Protein AF-A0A8S1XGD9-F1 (afdb_monomer)

Sequence (112 aa):
MYNIFSIHLFLTKLINGLIELISYRVISGIRWINANVSQRYDTTSHKQWMFKFCLPLILLISILIPCYFFFGLYSNKNSLERRRVRLNWGYLYNEYKVQVYFWELIKIIQKE

Structure (mmCIF, N/CA/C/O backbone):
data_AF-A0A8S1XGD9-F1
#
_entry.id   AF-A0A8S1XGD9-F1
#
loop_
_atom_site.group_PDB
_atom_site.id
_atom_site.type_symbol
_atom_site.label_atom_id
_atom_site.label_alt_id
_atom_site.label_comp_id
_atom_site.label_asym_id
_atom_site.label_entity_id
_atom_site.label_seq_id
_atom_site.pdbx_PDB_ins_code
_atom_site.Cartn_x
_atom_site.Cartn_y
_atom_site.Cartn_z
_atom_site.occupancy
_atom_site.B_iso_or_equiv
_atom_site.auth_seq_id
_atom_site.auth_comp_id
_atom_site.auth_asym_id
_atom_site.auth_atom_id
_atom_site.pdbx_PDB_model_num
ATOM 1 N N . MET A 1 1 ? -10.383 16.442 16.383 1.00 49.53 1 MET A N 1
ATOM 2 C CA . MET A 1 1 ? -10.933 15.975 15.088 1.00 49.53 1 MET A CA 1
ATOM 3 C C . MET A 1 1 ? -9.868 15.907 13.988 1.00 49.53 1 MET A C 1
ATOM 5 O O . MET A 1 1 ? -9.919 14.975 13.204 1.00 49.53 1 MET A O 1
ATOM 9 N N . TYR A 1 2 ? -8.857 16.788 13.989 1.00 50.66 2 TYR A N 1
ATOM 10 C CA . TYR A 1 2 ? -7.758 16.805 13.003 1.00 50.66 2 TYR A CA 1
ATOM 11 C C . TYR A 1 2 ? -6.869 15.544 12.935 1.00 50.66 2 TYR A C 1
ATOM 13 O O . TYR A 1 2 ? -6.258 15.295 11.906 1.00 50.66 2 TYR A O 1
ATOM 21 N N . ASN A 1 3 ? -6.802 14.724 13.991 1.00 66.06 3 ASN A N 1
ATOM 22 C CA . ASN A 1 3 ? -5.851 13.605 14.049 1.00 66.06 3 ASN A CA 1
ATOM 23 C C . ASN A 1 3 ? -6.284 12.391 13.193 1.00 66.06 3 ASN A C 1
ATOM 25 O O . ASN A 1 3 ? -5.503 11.875 12.405 1.00 66.06 3 ASN A O 1
ATOM 29 N N . ILE A 1 4 ? -7.559 11.985 13.265 1.00 71.00 4 ILE A N 1
ATOM 30 C CA . ILE A 1 4 ? -8.077 10.800 12.547 1.00 71.00 4 ILE A CA 1
ATOM 31 C C . ILE A 1 4 ? -8.100 11.015 11.028 1.00 71.00 4 ILE A C 1
ATOM 33 O O . ILE A 1 4 ? -7.715 10.127 10.273 1.00 71.00 4 ILE A O 1
ATOM 37 N N . PHE A 1 5 ? -8.516 12.201 10.579 1.00 73.94 5 PHE A N 1
ATOM 38 C CA . PHE A 1 5 ? -8.564 12.524 9.153 1.00 73.94 5 PHE A CA 1
ATOM 39 C C . PHE A 1 5 ? -7.162 12.543 8.527 1.00 73.94 5 PHE A C 1
ATOM 41 O O . PHE A 1 5 ? -6.947 11.942 7.478 1.00 73.94 5 PHE A O 1
ATOM 48 N N . SER A 1 6 ? -6.182 13.146 9.209 1.00 77.06 6 SER A N 1
ATOM 49 C CA . SER A 1 6 ? -4.785 13.148 8.760 1.00 77.06 6 SER A CA 1
ATOM 50 C C . SER A 1 6 ? -4.184 11.742 8.701 1.00 77.06 6 SER A C 1
ATOM 52 O O . SER A 1 6 ? -3.492 11.421 7.737 1.00 77.06 6 SER A O 1
ATOM 54 N N . ILE A 1 7 ? -4.489 10.881 9.680 1.00 81.38 7 ILE A N 1
ATOM 55 C CA . ILE A 1 7 ? -4.059 9.472 9.678 1.00 81.38 7 ILE A CA 1
ATOM 56 C C . ILE A 1 7 ? -4.659 8.723 8.482 1.00 81.38 7 ILE A C 1
ATOM 58 O O . ILE A 1 7 ? -3.946 8.001 7.790 1.00 81.38 7 ILE A O 1
ATOM 62 N N . HIS A 1 8 ? -5.946 8.924 8.193 1.00 81.44 8 HIS A N 1
ATOM 63 C CA . HIS A 1 8 ? -6.603 8.299 7.045 1.00 81.44 8 HIS A CA 1
ATOM 64 C C . HIS A 1 8 ? -6.001 8.755 5.704 1.00 81.44 8 HIS A C 1
ATOM 66 O O . HIS A 1 8 ? -5.725 7.926 4.832 1.00 81.44 8 HIS A O 1
ATOM 72 N N . LEU A 1 9 ? -5.737 10.058 5.549 1.00 86.94 9 LEU A N 1
ATOM 73 C CA . LEU A 1 9 ? -5.067 10.596 4.361 1.00 86.94 9 LEU A CA 1
ATOM 74 C C . LEU A 1 9 ? -3.663 10.013 4.188 1.00 86.94 9 LEU A C 1
ATOM 76 O O . LEU A 1 9 ? -3.278 9.656 3.075 1.00 86.94 9 LEU A O 1
ATOM 80 N N . PHE A 1 10 ? -2.905 9.902 5.279 1.00 89.12 10 PHE A N 1
ATOM 81 C CA . PHE A 1 10 ? -1.584 9.287 5.258 1.00 89.12 10 PHE A CA 1
ATOM 82 C C . PHE A 1 10 ? -1.653 7.820 4.817 1.00 89.12 10 PHE A C 1
ATOM 84 O O . PHE A 1 10 ? -0.924 7.422 3.911 1.00 89.12 10 PHE A O 1
ATOM 91 N N . LEU A 1 11 ? -2.573 7.040 5.393 1.00 87.56 11 LEU A N 1
ATOM 92 C CA . LEU A 1 11 ? -2.750 5.628 5.053 1.00 87.56 11 LEU A CA 1
ATOM 93 C C . LEU A 1 11 ? -3.118 5.446 3.572 1.00 87.56 11 LEU A C 1
ATOM 95 O O . LEU A 1 11 ? -2.550 4.596 2.894 1.00 87.56 11 LEU A O 1
ATOM 99 N N . THR A 1 12 ? -4.006 6.295 3.049 1.00 89.31 12 THR A N 1
ATOM 100 C CA . THR A 1 12 ? -4.421 6.266 1.637 1.00 89.31 12 THR A CA 1
ATOM 101 C C . THR A 1 12 ? -3.250 6.571 0.700 1.00 89.31 12 THR A C 1
ATOM 103 O O . THR A 1 12 ? -3.058 5.881 -0.298 1.00 89.31 12 THR A O 1
ATOM 106 N N . LYS A 1 13 ? -2.412 7.562 1.039 1.00 93.00 13 LYS A N 1
ATOM 107 C CA . LYS A 1 13 ? -1.195 7.871 0.270 1.00 93.00 13 LYS A CA 1
ATOM 108 C C . LYS A 1 13 ? -0.198 6.715 0.283 1.00 93.00 13 LYS A C 1
ATOM 110 O O . LYS A 1 13 ? 0.372 6.400 -0.757 1.00 93.00 13 LYS A O 1
ATOM 115 N N . LEU A 1 14 ? -0.007 6.080 1.439 1.00 92.69 14 LEU A N 1
ATOM 116 C CA . LEU A 1 14 ? 0.890 4.936 1.577 1.00 92.69 14 LEU A CA 1
ATOM 117 C C . LEU A 1 14 ? 0.424 3.757 0.712 1.00 92.69 14 LEU A C 1
ATOM 119 O O . LEU A 1 14 ? 1.224 3.182 -0.020 1.00 92.69 14 LEU A O 1
ATOM 123 N N . ILE A 1 15 ? -0.873 3.437 0.754 1.00 92.69 15 ILE A N 1
ATOM 124 C CA . ILE A 1 15 ? -1.468 2.370 -0.060 1.00 92.69 15 ILE A CA 1
ATOM 125 C C . ILE A 1 15 ? -1.298 2.675 -1.551 1.00 92.69 15 ILE A C 1
ATOM 127 O O . ILE A 1 15 ? -0.832 1.813 -2.290 1.00 92.69 15 ILE A O 1
ATOM 131 N N . ASN A 1 16 ? -1.596 3.903 -1.986 1.00 93.81 16 ASN A N 1
ATOM 132 C CA . ASN A 1 16 ? -1.425 4.297 -3.386 1.00 93.81 16 ASN A CA 1
ATOM 133 C C . ASN A 1 16 ? 0.032 4.162 -3.845 1.00 93.81 16 ASN A C 1
ATOM 135 O O . ASN A 1 16 ? 0.280 3.591 -4.902 1.00 93.81 16 ASN A O 1
ATOM 139 N N . GLY A 1 17 ? 0.999 4.591 -3.029 1.00 94.44 17 GLY A N 1
ATOM 140 C CA . GLY A 1 17 ? 2.418 4.417 -3.347 1.00 94.44 17 GLY A CA 1
ATOM 141 C C . GLY A 1 17 ? 2.825 2.944 -3.482 1.00 94.44 17 GLY A C 1
ATOM 142 O O . GLY A 1 17 ? 3.580 2.586 -4.383 1.00 94.44 17 GLY A O 1
ATOM 143 N N . LEU A 1 18 ? 2.290 2.059 -2.634 1.00 94.25 18 LEU A N 1
ATOM 144 C CA . LEU A 1 18 ? 2.536 0.616 -2.748 1.00 94.25 18 LEU A CA 1
ATOM 145 C C . LEU A 1 18 ? 1.911 0.023 -4.013 1.00 94.25 18 LEU A C 1
ATOM 147 O O . LEU A 1 18 ? 2.550 -0.793 -4.672 1.00 94.25 18 LEU A O 1
ATOM 151 N N . ILE A 1 19 ? 0.707 0.463 -4.384 1.00 94.38 19 ILE A N 1
ATOM 152 C CA . ILE A 1 19 ? 0.048 0.061 -5.634 1.00 94.38 19 ILE A CA 1
ATOM 153 C C . ILE A 1 19 ? 0.883 0.499 -6.844 1.00 94.38 19 ILE A C 1
ATOM 155 O O . ILE A 1 19 ? 1.083 -0.279 -7.778 1.00 94.38 19 ILE A O 1
ATOM 159 N N . GLU A 1 20 ? 1.429 1.714 -6.833 1.00 95.69 20 GLU A N 1
ATOM 160 C CA . GLU A 1 20 ? 2.308 2.202 -7.901 1.00 95.69 20 GLU A CA 1
ATOM 161 C C . GLU A 1 20 ? 3.618 1.404 -8.010 1.00 95.69 20 GLU A C 1
ATOM 163 O O . GLU A 1 20 ? 4.149 1.240 -9.108 1.00 95.69 20 GLU A O 1
ATOM 168 N N . LEU A 1 21 ? 4.132 0.869 -6.899 1.00 94.12 21 LEU A N 1
ATOM 169 C CA . LEU A 1 21 ? 5.342 0.039 -6.890 1.00 94.12 21 LEU A CA 1
ATOM 170 C C . LEU A 1 21 ? 5.112 -1.380 -7.425 1.00 94.12 21 LEU A C 1
ATOM 172 O O . LEU A 1 21 ? 6.021 -1.943 -8.029 1.00 94.12 21 LEU A O 1
ATOM 176 N N . ILE A 1 22 ? 3.931 -1.965 -7.206 1.00 94.44 22 ILE A N 1
ATOM 177 C CA . ILE A 1 22 ? 3.601 -3.324 -7.685 1.00 94.44 22 ILE A CA 1
ATOM 178 C C . ILE A 1 22 ? 2.964 -3.335 -9.079 1.00 94.44 22 ILE A C 1
ATOM 180 O O . ILE A 1 22 ? 2.857 -4.395 -9.702 1.00 94.44 22 ILE A O 1
ATOM 184 N N . SER A 1 23 ? 2.519 -2.174 -9.560 1.00 94.75 23 SER A N 1
ATOM 185 C CA . SER A 1 23 ? 1.952 -2.003 -10.894 1.00 94.75 23 SER A CA 1
ATOM 186 C C . SER A 1 23 ? 3.030 -1.670 -11.919 1.00 94.75 23 SER A C 1
ATOM 188 O O . SER A 1 23 ? 4.125 -1.191 -11.612 1.00 94.75 23 SER A O 1
ATOM 190 N N . TYR A 1 24 ? 2.700 -1.933 -13.178 1.00 95.75 24 TYR A N 1
ATOM 191 C CA . TYR A 1 24 ? 3.573 -1.653 -14.302 1.00 95.75 24 TYR A CA 1
ATOM 192 C C . TYR A 1 24 ? 2.862 -0.792 -15.331 1.00 95.75 24 TYR A C 1
ATOM 194 O O . TYR A 1 24 ? 1.635 -0.766 -15.427 1.00 95.75 24 TYR A O 1
ATOM 202 N N . ARG A 1 25 ? 3.668 -0.144 -16.162 1.00 95.19 25 ARG A N 1
ATOM 203 C CA . ARG A 1 25 ? 3.215 0.487 -17.395 1.00 95.19 25 ARG A CA 1
ATOM 204 C C . ARG A 1 25 ? 4.087 0.056 -18.559 1.00 95.19 25 ARG A C 1
ATOM 206 O O . ARG A 1 25 ? 5.258 -0.274 -18.378 1.00 95.19 25 ARG A O 1
ATOM 213 N N . VAL A 1 26 ? 3.510 0.037 -19.754 1.00 96.25 26 VAL A N 1
ATOM 214 C CA . VAL A 1 26 ? 4.215 -0.385 -20.968 1.00 96.25 26 VAL A CA 1
ATOM 215 C C . VAL A 1 26 ? 4.664 0.846 -21.744 1.00 96.25 26 VAL A C 1
ATOM 217 O O . VAL A 1 26 ? 3.844 1.698 -22.072 1.00 96.25 26 VAL A O 1
ATOM 220 N N . ILE A 1 27 ? 5.960 0.933 -22.041 1.00 95.81 27 ILE A N 1
ATOM 221 C CA . ILE A 1 27 ? 6.549 1.978 -22.889 1.00 95.81 27 ILE A CA 1
ATOM 222 C C . ILE A 1 27 ? 7.418 1.267 -23.923 1.00 95.81 27 ILE A C 1
ATOM 224 O O . ILE A 1 27 ? 8.333 0.529 -23.556 1.00 95.81 27 ILE A O 1
ATOM 228 N N . SER A 1 28 ? 7.095 1.441 -25.206 1.00 94.50 28 SER A N 1
ATOM 229 C CA . SER A 1 28 ? 7.785 0.783 -26.329 1.00 94.50 28 SER A CA 1
ATOM 230 C C . SER A 1 28 ? 7.878 -0.746 -26.186 1.00 94.50 28 SER A C 1
ATOM 232 O O . SER A 1 28 ? 8.914 -1.346 -26.449 1.00 94.50 28 SER A O 1
ATOM 234 N N . GLY A 1 29 ? 6.804 -1.386 -25.705 1.00 93.50 29 GLY A N 1
ATOM 235 C CA . GLY A 1 29 ? 6.744 -2.839 -25.483 1.00 93.50 29 GLY A CA 1
ATOM 236 C C . GLY A 1 29 ? 7.461 -3.340 -24.220 1.00 93.50 29 GLY A C 1
ATOM 237 O O . GLY A 1 29 ? 7.358 -4.519 -23.890 1.00 93.50 29 GLY A O 1
ATOM 238 N N . ILE A 1 30 ? 8.138 -2.462 -23.475 1.00 94.25 30 ILE A N 1
ATOM 239 C CA . ILE A 1 30 ? 8.868 -2.802 -22.247 1.00 94.25 30 ILE A CA 1
ATOM 240 C C . ILE A 1 30 ? 8.019 -2.454 -21.021 1.00 94.25 30 ILE A C 1
ATOM 242 O O . ILE A 1 30 ? 7.375 -1.406 -20.980 1.00 94.25 30 ILE A O 1
ATOM 246 N N . ARG A 1 31 ? 8.024 -3.333 -20.009 1.00 96.62 31 ARG A N 1
ATOM 247 C CA . ARG A 1 31 ? 7.307 -3.137 -18.740 1.00 96.62 31 ARG A CA 1
ATOM 248 C C . ARG A 1 31 ? 8.191 -2.407 -17.731 1.00 96.62 31 ARG A C 1
ATOM 250 O O . ARG A 1 31 ? 9.187 -2.949 -17.254 1.00 96.62 31 ARG A O 1
ATOM 257 N N . TRP A 1 32 ? 7.784 -1.201 -17.373 1.00 96.19 32 TRP A N 1
ATOM 258 C CA . TRP A 1 32 ? 8.442 -0.356 -16.380 1.00 96.19 32 TRP A CA 1
ATOM 259 C C . TRP A 1 32 ? 7.604 -0.283 -15.112 1.00 96.19 32 TRP A C 1
ATOM 261 O O . TRP A 1 32 ? 6.378 -0.390 -15.181 1.00 96.19 32 TRP A O 1
ATOM 271 N N . ILE A 1 33 ? 8.254 -0.098 -13.965 1.00 96.12 33 ILE A N 1
ATOM 272 C CA . ILE A 1 33 ? 7.549 0.105 -12.695 1.00 96.12 33 ILE A CA 1
ATOM 273 C C . ILE A 1 33 ? 6.771 1.419 -12.786 1.00 96.12 33 ILE A C 1
ATOM 275 O O . ILE A 1 33 ? 7.318 2.435 -13.216 1.00 96.12 33 ILE A O 1
ATOM 279 N N . ASN A 1 34 ? 5.498 1.413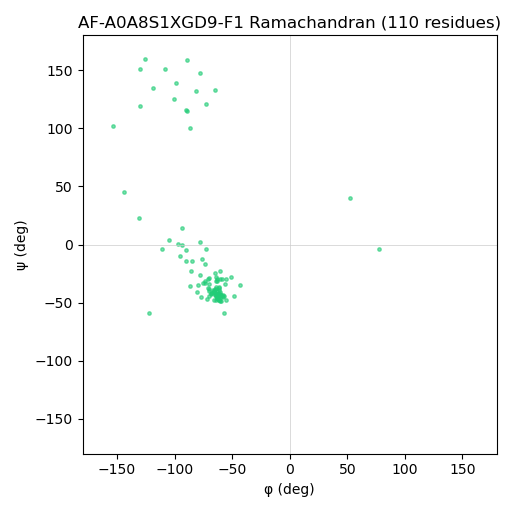 -12.388 1.00 95.69 34 ASN A N 1
ATOM 280 C CA . ASN A 1 34 ? 4.651 2.595 -12.540 1.00 95.69 34 ASN A CA 1
ATOM 281 C C . ASN A 1 34 ? 5.133 3.769 -11.663 1.00 95.69 34 ASN A C 1
ATOM 283 O O . ASN A 1 34 ? 5.209 4.894 -12.150 1.00 95.69 34 ASN A O 1
ATOM 287 N N . ALA A 1 35 ? 5.558 3.487 -10.425 1.00 94.19 35 ALA A N 1
ATOM 288 C CA . ALA A 1 35 ? 6.159 4.466 -9.512 1.00 94.19 35 ALA A CA 1
ATOM 289 C C . ALA A 1 35 ? 7.504 5.039 -10.000 1.00 94.19 35 ALA A C 1
ATOM 291 O O . ALA A 1 35 ? 7.881 6.145 -9.618 1.00 94.19 35 ALA A O 1
ATOM 292 N N . ASN A 1 36 ? 8.271 4.282 -10.796 1.00 92.94 36 ASN A N 1
ATOM 293 C CA . ASN A 1 36 ? 9.597 4.702 -11.239 1.00 92.94 36 ASN A CA 1
ATOM 294 C C . ASN A 1 36 ? 10.000 4.061 -12.575 1.00 92.94 36 ASN A C 1
ATOM 296 O O . ASN A 1 36 ? 10.493 2.934 -12.631 1.00 92.94 36 ASN A O 1
ATOM 300 N N . VAL A 1 37 ? 9.896 4.843 -13.648 1.00 92.19 37 VAL A N 1
ATOM 301 C CA . VAL A 1 37 ? 10.227 4.411 -15.013 1.00 92.19 37 VAL A CA 1
ATOM 302 C C . VAL A 1 37 ? 11.727 4.253 -15.286 1.00 92.19 37 VAL A C 1
ATOM 304 O O . VAL A 1 37 ? 12.090 3.797 -16.362 1.00 92.19 37 VAL A O 1
ATOM 307 N N . SER A 1 38 ? 12.613 4.581 -14.337 1.00 92.75 38 SER A N 1
ATOM 308 C CA . SER A 1 38 ? 14.043 4.239 -14.452 1.00 92.75 38 SER A CA 1
ATOM 309 C C . SER A 1 38 ? 14.327 2.760 -14.158 1.00 92.75 38 SER A C 1
ATOM 311 O O . SER A 1 38 ? 15.413 2.265 -14.454 1.00 92.75 38 SER A O 1
ATOM 313 N N . GLN A 1 39 ? 13.354 2.037 -13.593 1.00 92.25 39 GLN A N 1
ATOM 314 C CA . GLN A 1 39 ? 13.501 0.646 -13.187 1.00 92.25 39 GLN A CA 1
ATOM 315 C C . GLN A 1 39 ? 12.537 -0.277 -13.940 1.00 92.25 39 GLN A C 1
ATOM 317 O O . GLN A 1 39 ? 11.342 -0.010 -14.093 1.00 92.25 39 GLN A O 1
ATOM 322 N N . ARG A 1 40 ? 13.077 -1.406 -14.408 1.00 93.12 40 ARG A N 1
ATOM 323 C CA . ARG A 1 40 ? 12.335 -2.423 -15.159 1.00 93.12 40 ARG A CA 1
ATOM 324 C C . ARG A 1 40 ? 11.556 -3.357 -14.238 1.00 93.12 40 ARG A C 1
ATOM 326 O O . ARG A 1 40 ? 12.113 -3.921 -13.293 1.00 93.12 40 ARG A O 1
ATOM 333 N N . TYR A 1 41 ? 10.288 -3.575 -14.577 1.00 93.12 41 TYR A N 1
ATOM 334 C CA . TYR A 1 41 ? 9.372 -4.421 -13.810 1.00 93.12 41 TYR A CA 1
ATOM 335 C C . TYR A 1 41 ? 9.676 -5.919 -13.975 1.00 93.12 41 TYR A C 1
ATOM 337 O O . TYR A 1 41 ? 9.487 -6.723 -13.069 1.00 93.12 41 TYR A O 1
ATOM 345 N N . ASP A 1 42 ? 10.174 -6.316 -15.144 1.00 91.50 42 ASP A N 1
ATOM 346 C CA . ASP A 1 42 ? 10.430 -7.706 -15.528 1.00 91.50 42 ASP A CA 1
ATOM 347 C C . ASP A 1 42 ? 11.709 -8.311 -14.919 1.00 91.50 42 ASP A C 1
ATOM 349 O O . ASP A 1 42 ? 12.016 -9.481 -15.151 1.00 91.50 42 ASP A O 1
ATOM 353 N N . THR A 1 43 ? 12.426 -7.556 -14.085 1.00 94.25 43 THR A N 1
ATOM 354 C CA . THR A 1 43 ? 13.665 -8.007 -13.440 1.00 94.25 43 THR A CA 1
ATOM 355 C C . THR A 1 43 ? 13.407 -8.931 -12.245 1.00 94.25 43 THR A C 1
ATOM 357 O O . THR A 1 43 ? 12.426 -8.797 -11.510 1.00 94.25 43 THR A O 1
ATOM 360 N N . THR A 1 44 ? 14.317 -9.880 -12.009 1.00 93.88 44 THR A N 1
ATOM 361 C CA . THR A 1 44 ? 14.270 -10.764 -10.830 1.00 93.88 44 THR A CA 1
ATOM 362 C C . THR A 1 44 ? 14.442 -9.980 -9.531 1.00 93.88 44 THR A C 1
ATOM 364 O O . THR A 1 44 ? 13.734 -10.253 -8.563 1.00 93.88 44 THR A O 1
ATOM 367 N N . SER A 1 45 ? 15.312 -8.967 -9.525 1.00 92.69 45 SER A N 1
ATOM 368 C CA . SER A 1 45 ? 15.527 -8.074 -8.382 1.00 92.69 45 SER A CA 1
ATOM 369 C C . SER A 1 45 ? 14.245 -7.353 -7.968 1.00 92.69 45 SER A C 1
ATOM 371 O O . SER A 1 45 ? 13.913 -7.330 -6.783 1.00 92.69 45 SER A O 1
ATOM 373 N N . HIS A 1 46 ? 13.479 -6.829 -8.934 1.00 94.00 46 HIS A N 1
ATOM 374 C CA . HIS A 1 46 ? 12.206 -6.177 -8.637 1.00 94.00 46 HIS A CA 1
ATOM 375 C C . HIS A 1 46 ? 11.197 -7.155 -8.027 1.00 94.00 46 HIS A C 1
ATOM 377 O O . HIS A 1 46 ? 10.614 -6.859 -6.986 1.00 94.00 46 HIS A O 1
ATOM 383 N N . LYS A 1 47 ? 11.056 -8.359 -8.598 1.00 93.62 47 LYS A N 1
ATOM 384 C CA . LYS A 1 47 ? 10.170 -9.398 -8.044 1.00 93.62 47 LYS A CA 1
ATOM 385 C C . LYS A 1 47 ? 10.544 -9.763 -6.608 1.00 93.62 47 LYS A C 1
ATOM 387 O O . LYS A 1 47 ? 9.669 -9.846 -5.752 1.00 93.62 47 LYS A O 1
ATOM 392 N N . GLN A 1 48 ? 11.833 -9.951 -6.319 1.00 94.94 48 GLN A N 1
ATOM 393 C CA . GLN A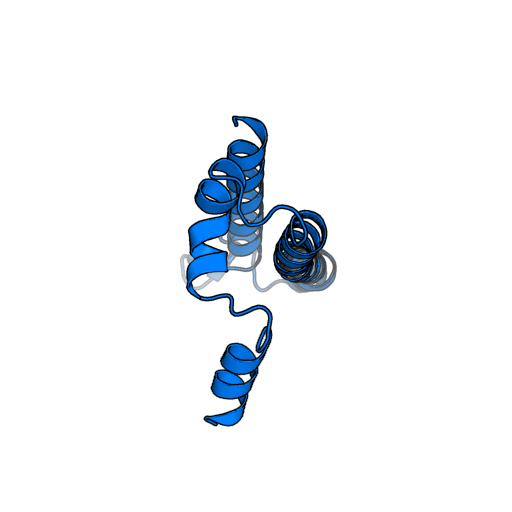 1 48 ? 12.290 -10.257 -4.961 1.00 94.94 48 GLN A CA 1
ATOM 394 C C . GLN A 1 48 ? 11.943 -9.141 -3.974 1.00 94.94 48 GLN A C 1
ATOM 396 O O . GLN A 1 48 ? 11.478 -9.432 -2.875 1.00 94.94 48 GLN A O 1
ATOM 401 N N . TRP A 1 49 ? 12.141 -7.879 -4.358 1.00 92.56 49 TRP A N 1
ATOM 402 C CA . TRP A 1 49 ? 11.802 -6.743 -3.504 1.00 92.56 49 TRP A CA 1
ATOM 403 C C . TRP A 1 49 ? 10.289 -6.612 -3.306 1.00 92.56 49 TRP A C 1
ATOM 405 O O . TRP A 1 49 ? 9.827 -6.460 -2.179 1.00 92.56 49 TRP A O 1
ATOM 415 N N . MET A 1 50 ? 9.503 -6.795 -4.367 1.00 94.19 50 MET A N 1
ATOM 416 C CA . MET A 1 50 ? 8.043 -6.818 -4.298 1.00 94.19 50 MET A CA 1
ATOM 417 C C . MET A 1 50 ? 7.536 -7.870 -3.298 1.00 94.19 50 MET A C 1
ATOM 419 O O . MET A 1 50 ? 6.714 -7.552 -2.439 1.00 94.19 50 MET A O 1
ATOM 423 N N . PHE A 1 51 ? 8.054 -9.102 -3.351 1.00 93.69 51 PHE A N 1
ATOM 424 C CA . PHE A 1 51 ? 7.632 -10.173 -2.439 1.00 93.69 51 PHE A CA 1
ATOM 425 C C . PHE A 1 51 ? 8.158 -10.017 -1.011 1.00 93.69 51 PHE A C 1
ATOM 427 O O . PHE A 1 51 ? 7.471 -10.409 -0.074 1.00 93.69 51 PHE A O 1
ATOM 434 N N . LYS A 1 52 ? 9.362 -9.467 -0.822 1.00 94.88 52 LYS A N 1
ATOM 435 C CA . LYS A 1 52 ? 9.962 -9.308 0.513 1.00 94.88 52 LYS A CA 1
ATOM 436 C C . LYS A 1 52 ? 9.528 -8.029 1.229 1.00 94.88 52 LYS A C 1
ATOM 438 O O . LYS A 1 52 ? 9.617 -7.981 2.450 1.00 94.88 52 LYS A O 1
ATOM 443 N N . PHE A 1 53 ? 9.086 -7.007 0.496 1.00 93.38 53 PHE A N 1
ATOM 444 C CA . PHE A 1 53 ? 8.777 -5.690 1.053 1.00 93.38 53 PHE A CA 1
ATOM 445 C C . PHE A 1 53 ? 7.331 -5.254 0.798 1.00 93.38 53 PHE A C 1
ATOM 447 O O . PHE A 1 53 ? 6.585 -5.043 1.752 1.00 93.38 53 PHE A O 1
ATOM 454 N N . CYS A 1 54 ? 6.903 -5.156 -0.466 1.00 93.19 54 CYS A N 1
ATOM 455 C CA . CYS A 1 54 ? 5.562 -4.655 -0.786 1.00 93.19 54 CYS A CA 1
ATOM 456 C C . CYS A 1 54 ? 4.464 -5.589 -0.270 1.00 93.19 54 CYS A C 1
ATOM 458 O O . CYS A 1 54 ? 3.524 -5.131 0.375 1.00 93.19 54 CYS A O 1
ATOM 460 N N . LEU A 1 55 ? 4.588 -6.895 -0.521 1.00 92.44 55 LEU A N 1
ATOM 461 C CA . LEU A 1 55 ? 3.555 -7.864 -0.162 1.00 92.44 55 LEU A CA 1
ATOM 462 C C . LEU A 1 55 ? 3.344 -7.976 1.365 1.00 92.44 55 LEU A C 1
ATOM 464 O O . LEU A 1 55 ? 2.195 -7.860 1.795 1.00 92.44 55 LEU A O 1
ATOM 468 N N . PRO A 1 56 ? 4.390 -8.105 2.211 1.00 94.25 56 PRO A N 1
ATOM 469 C CA . PRO A 1 56 ? 4.211 -8.122 3.662 1.00 94.25 56 PRO A CA 1
ATOM 470 C C . PRO A 1 56 ? 3.607 -6.826 4.203 1.00 94.25 56 PRO A C 1
ATOM 472 O O . PRO A 1 56 ? 2.776 -6.870 5.107 1.00 94.25 56 PRO A O 1
ATOM 475 N N . LEU A 1 57 ? 3.984 -5.672 3.642 1.00 93.62 57 LEU A N 1
ATOM 476 C CA . LEU A 1 57 ? 3.468 -4.383 4.093 1.00 93.62 57 LEU A CA 1
ATOM 477 C C . LEU A 1 57 ? 1.992 -4.189 3.721 1.00 93.62 57 LEU A C 1
ATOM 479 O O . LEU A 1 57 ? 1.216 -3.711 4.545 1.00 93.62 57 LEU A O 1
ATOM 483 N N . ILE A 1 58 ? 1.589 -4.608 2.517 1.00 91.25 58 ILE A N 1
ATOM 484 C CA . ILE A 1 58 ? 0.178 -4.613 2.108 1.00 91.25 58 ILE A CA 1
ATOM 485 C C . ILE A 1 58 ? -0.626 -5.531 3.029 1.00 91.25 58 ILE A C 1
ATOM 487 O O . ILE A 1 58 ? -1.640 -5.093 3.562 1.00 91.25 58 ILE A O 1
ATOM 491 N N . LEU A 1 59 ? -0.151 -6.755 3.288 1.00 91.62 59 LEU A N 1
ATOM 492 C CA . LEU A 1 59 ? -0.818 -7.684 4.209 1.00 91.62 59 LEU A CA 1
ATOM 493 C C . LEU A 1 59 ? -0.962 -7.094 5.616 1.00 91.62 59 LEU A C 1
ATOM 495 O O . LEU A 1 59 ? -2.034 -7.182 6.213 1.00 91.62 59 LEU A O 1
ATOM 499 N N . LEU A 1 60 ? 0.087 -6.444 6.125 1.00 92.44 60 LEU A N 1
ATOM 500 C CA . LEU A 1 60 ? 0.049 -5.780 7.423 1.00 92.44 60 LEU A CA 1
ATOM 501 C C . LEU A 1 60 ? -1.031 -4.690 7.458 1.00 92.44 60 LEU A C 1
ATOM 503 O O . LEU A 1 60 ? -1.838 -4.670 8.382 1.00 92.44 60 LEU A O 1
ATOM 507 N N . ILE A 1 61 ? -1.086 -3.815 6.448 1.00 89.44 61 ILE A N 1
ATOM 508 C CA . ILE A 1 61 ? -2.092 -2.744 6.363 1.00 89.44 61 ILE A CA 1
ATOM 509 C C . ILE A 1 61 ? -3.504 -3.332 6.223 1.00 89.44 61 ILE A C 1
ATOM 511 O O . ILE A 1 61 ? -4.424 -2.880 6.907 1.00 89.44 61 ILE A O 1
ATOM 515 N N . SER A 1 62 ? -3.673 -4.369 5.398 1.00 86.00 62 SER A N 1
ATOM 516 C CA . SER A 1 62 ? -4.946 -5.069 5.199 1.00 86.00 62 SER A CA 1
ATOM 517 C C . SER A 1 62 ? -5.491 -5.700 6.479 1.00 86.00 62 SER A C 1
ATOM 519 O O . SER A 1 62 ? -6.706 -5.778 6.618 1.00 86.00 62 SER A O 1
ATOM 521 N N . ILE A 1 63 ? -4.634 -6.117 7.417 1.00 87.81 63 ILE A N 1
ATOM 522 C CA . ILE A 1 63 ? -5.041 -6.642 8.735 1.00 87.81 63 ILE A CA 1
ATOM 523 C C . ILE A 1 63 ? -5.216 -5.508 9.757 1.00 87.81 63 ILE A C 1
ATOM 525 O O . ILE A 1 63 ? -6.119 -5.542 10.593 1.00 87.81 63 ILE A O 1
ATOM 529 N N . LEU A 1 64 ? -4.393 -4.462 9.686 1.00 86.25 64 LEU A N 1
ATOM 530 C CA . LEU A 1 64 ? -4.433 -3.348 10.632 1.00 86.25 64 LEU A CA 1
ATOM 531 C C . LEU A 1 64 ? -5.750 -2.567 10.534 1.00 86.25 64 LEU A C 1
ATOM 533 O O . LEU A 1 64 ? -6.310 -2.194 11.564 1.00 86.25 64 LEU A O 1
ATOM 537 N N . ILE A 1 65 ? -6.280 -2.378 9.321 1.00 81.88 65 ILE A N 1
ATOM 538 C CA . ILE A 1 65 ? -7.572 -1.715 9.082 1.00 81.88 65 ILE A CA 1
ATOM 539 C C . ILE A 1 65 ? -8.732 -2.418 9.825 1.00 81.88 65 ILE A C 1
ATOM 541 O O . ILE A 1 65 ? -9.365 -1.766 10.661 1.00 81.88 65 ILE A O 1
ATOM 545 N N . PRO A 1 66 ? -9.032 -3.715 9.602 1.00 79.12 66 PRO A N 1
ATOM 546 C CA . PRO A 1 66 ? -10.117 -4.401 10.301 1.00 79.12 66 PRO A CA 1
ATOM 547 C C . PRO A 1 66 ? -9.867 -4.501 11.807 1.00 79.12 66 PRO A C 1
ATOM 549 O O . PRO A 1 66 ? -10.807 -4.312 12.578 1.00 79.12 66 PRO A O 1
ATOM 552 N N . CYS A 1 67 ? -8.623 -4.709 12.254 1.00 82.81 67 CYS A N 1
ATOM 553 C CA . CYS A 1 67 ? -8.303 -4.681 13.681 1.00 82.81 67 CYS A CA 1
ATOM 554 C C . CYS A 1 67 ? -8.620 -3.316 14.304 1.00 82.81 67 CYS A C 1
ATOM 556 O O . CYS A 1 67 ? -9.262 -3.264 15.349 1.00 82.81 67 CYS A O 1
ATOM 5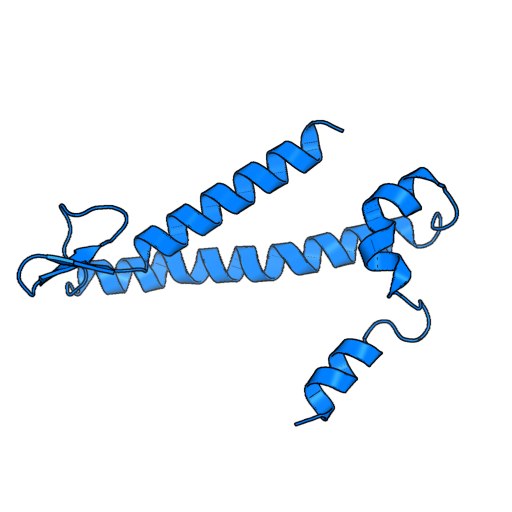58 N N . TYR A 1 68 ? -8.233 -2.209 13.664 1.00 82.12 68 TYR A N 1
ATOM 559 C CA . TYR A 1 68 ? -8.538 -0.860 14.144 1.00 82.12 68 TYR A CA 1
ATOM 560 C C . TYR A 1 68 ? -10.048 -0.640 14.312 1.00 82.12 68 TYR A C 1
ATOM 562 O O . TYR A 1 68 ? -10.491 -0.139 15.351 1.00 82.12 68 TYR A O 1
ATOM 570 N N . PHE A 1 69 ? -10.847 -1.076 13.332 1.00 75.38 69 PHE A N 1
ATOM 5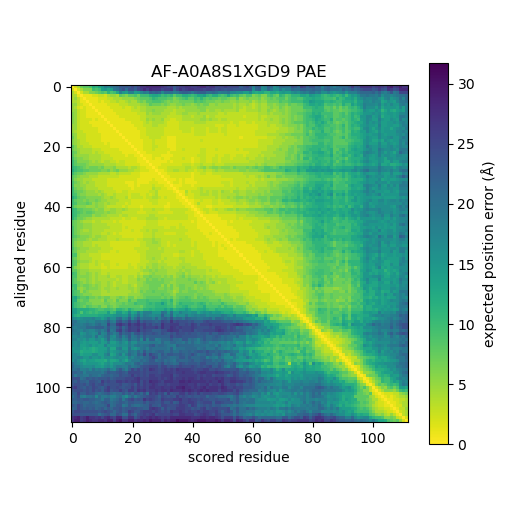71 C CA . PHE A 1 69 ? -12.307 -1.025 13.431 1.00 75.38 69 PHE A CA 1
ATOM 572 C C . PHE A 1 69 ? -12.843 -1.908 14.563 1.00 75.38 69 PHE A C 1
ATOM 574 O O . PHE A 1 69 ? -13.678 -1.450 15.342 1.00 75.38 69 PHE A O 1
ATOM 581 N N . PHE A 1 70 ? -12.336 -3.135 14.700 1.00 76.25 70 PHE A N 1
ATOM 582 C CA . PHE A 1 70 ? -12.737 -4.067 15.755 1.00 76.25 70 PHE A CA 1
ATOM 583 C C . PHE A 1 70 ? -12.442 -3.513 17.153 1.00 76.25 70 PHE A C 1
ATOM 585 O O . PHE A 1 70 ? -13.318 -3.499 18.017 1.00 76.25 70 PHE A O 1
ATOM 592 N N . PHE A 1 71 ? -11.228 -3.003 17.378 1.00 80.50 71 PHE A N 1
ATOM 593 C CA . PHE A 1 71 ? -10.829 -2.414 18.656 1.00 80.50 71 PHE A CA 1
ATOM 594 C C . PHE A 1 71 ? -11.665 -1.184 18.995 1.00 80.50 71 PHE A C 1
ATOM 596 O O . PHE A 1 71 ? -12.184 -1.082 20.107 1.00 80.50 71 PHE A O 1
ATOM 603 N N . GLY A 1 72 ? -11.847 -0.267 18.042 1.00 74.88 72 GLY A N 1
ATOM 604 C CA . GLY A 1 72 ? -12.657 0.922 18.286 1.00 74.88 72 GLY A CA 1
ATOM 605 C C . GLY A 1 72 ? -14.120 0.584 18.576 1.00 74.88 72 GLY A C 1
ATOM 606 O O . GLY A 1 72 ? -14.747 1.244 19.408 1.00 74.88 72 GLY A O 1
ATOM 607 N N . LEU A 1 73 ? -14.643 -0.490 17.991 1.00 70.19 73 LEU A N 1
ATOM 608 C CA . LEU A 1 73 ? -15.973 -0.984 18.299 1.00 70.19 73 LEU A CA 1
ATOM 609 C C . LEU A 1 73 ? -16.049 -1.640 19.691 1.00 70.19 73 LEU A C 1
ATOM 611 O O . LEU A 1 73 ? -16.919 -1.289 20.490 1.00 70.19 73 LEU A O 1
ATOM 615 N N . TYR A 1 74 ? -15.096 -2.511 20.035 1.00 75.69 74 TYR A N 1
ATOM 616 C CA . TYR A 1 74 ? -15.046 -3.171 21.344 1.00 75.69 74 TYR A CA 1
ATOM 617 C C . TYR A 1 74 ? -14.909 -2.171 22.502 1.00 75.69 74 TYR A C 1
ATOM 619 O O . TYR A 1 74 ? -15.583 -2.307 23.524 1.00 75.69 74 TYR A O 1
ATOM 627 N N . SER A 1 75 ? -14.087 -1.131 22.340 1.00 75.06 75 SER A N 1
ATOM 628 C CA . SER A 1 75 ? -13.894 -0.096 23.363 1.00 75.06 75 SER A CA 1
ATOM 629 C C . SER A 1 75 ? -15.114 0.812 23.548 1.00 75.06 75 SER A C 1
ATOM 631 O O . SER A 1 75 ? -15.333 1.318 24.647 1.00 75.06 75 SER A O 1
ATOM 633 N N . ASN A 1 76 ? -15.929 1.019 22.507 1.00 68.75 76 ASN A N 1
ATOM 634 C CA . ASN A 1 76 ? -17.094 1.910 22.566 1.00 68.75 76 ASN A CA 1
ATOM 635 C C . ASN A 1 76 ? -18.425 1.186 22.839 1.00 68.75 76 ASN A C 1
ATOM 637 O O . ASN A 1 76 ? -19.453 1.855 22.975 1.00 68.75 76 ASN A O 1
ATOM 641 N N . LYS A 1 77 ? -18.409 -0.146 23.011 1.00 66.75 77 LYS A N 1
ATOM 642 C CA . LYS A 1 77 ? -19.601 -0.991 23.222 1.00 66.75 77 LYS A CA 1
ATOM 643 C C . LYS A 1 77 ? -20.490 -0.571 24.404 1.00 66.75 77 LYS A C 1
ATOM 645 O O . LYS A 1 77 ? -21.697 -0.748 24.355 1.00 66.75 77 LYS A O 1
ATOM 650 N N . ASN A 1 78 ? -19.915 0.027 25.451 1.00 65.81 78 ASN A N 1
ATOM 651 C CA . ASN A 1 78 ? -20.653 0.454 26.652 1.00 65.81 78 ASN A CA 1
ATOM 652 C C . ASN A 1 78 ? -21.117 1.925 26.594 1.00 65.81 78 ASN A C 1
ATOM 654 O O . ASN A 1 78 ? -21.705 2.427 27.546 1.00 65.81 78 ASN A O 1
ATOM 658 N N . SER A 1 79 ? -20.823 2.651 25.509 1.00 64.50 79 SER A N 1
ATOM 659 C CA . SER A 1 79 ? -21.106 4.088 25.364 1.00 64.50 79 SER A CA 1
ATOM 660 C C . SER A 1 79 ? -21.815 4.425 24.039 1.00 64.50 79 SER A C 1
ATOM 662 O O . SER A 1 79 ? -21.750 5.566 23.563 1.00 64.50 79 SER A O 1
ATOM 664 N N . LEU A 1 80 ? -22.491 3.434 23.453 1.00 55.31 80 LEU A N 1
ATOM 665 C CA . LEU A 1 80 ? -23.118 3.470 22.124 1.00 55.31 80 LEU A CA 1
ATOM 666 C C . LEU A 1 80 ? -24.177 4.575 21.964 1.00 55.31 80 LEU A C 1
ATOM 668 O O . LEU A 1 80 ? -24.324 5.145 20.887 1.00 55.31 80 LEU A O 1
ATOM 672 N N . GLU A 1 81 ? -24.842 4.949 23.056 1.00 56.34 81 GLU A N 1
ATOM 673 C CA . GLU A 1 81 ? -25.906 5.962 23.079 1.00 56.34 81 GLU A CA 1
ATOM 674 C C . GLU A 1 81 ? -25.390 7.409 22.925 1.00 56.34 81 GLU A C 1
ATOM 676 O O . GLU A 1 81 ? -26.147 8.332 22.605 1.00 56.34 81 GLU A O 1
ATOM 681 N N . ARG A 1 82 ? -24.086 7.664 23.122 1.00 61.69 82 ARG A N 1
ATOM 682 C CA . ARG A 1 82 ? -23.555 9.034 23.033 1.00 61.69 82 ARG A CA 1
ATOM 683 C C . ARG A 1 82 ? -23.519 9.511 21.578 1.00 61.69 82 ARG A C 1
ATOM 685 O O . ARG A 1 82 ? -22.781 8.982 20.749 1.00 61.69 82 ARG A O 1
ATOM 692 N N . ARG A 1 83 ? -24.230 10.613 21.295 1.00 55.00 83 ARG A N 1
ATOM 693 C CA . ARG A 1 83 ? -24.362 11.282 19.975 1.00 55.00 83 ARG A CA 1
ATOM 694 C C . ARG A 1 83 ? -23.046 11.416 19.190 1.00 55.00 83 ARG A C 1
ATOM 696 O O . ARG A 1 83 ? -23.051 11.302 17.971 1.00 55.00 83 ARG A O 1
ATOM 703 N N . ARG A 1 84 ? -21.916 11.633 19.873 1.00 58.38 84 ARG A N 1
ATOM 704 C CA . ARG A 1 84 ? -20.577 11.759 19.263 1.00 58.38 84 ARG A CA 1
ATOM 705 C C . ARG A 1 84 ? -20.028 10.430 18.721 1.00 58.38 84 ARG A C 1
ATOM 707 O O . ARG A 1 84 ? -19.404 10.426 17.667 1.00 58.38 84 ARG A O 1
ATOM 714 N N . VAL A 1 85 ? -20.283 9.316 19.410 1.00 60.94 85 VAL A N 1
ATOM 715 C CA . VAL A 1 85 ? -19.907 7.966 18.953 1.00 60.94 85 VAL A CA 1
ATOM 716 C C . VAL A 1 85 ? -20.778 7.582 17.761 1.00 60.94 85 VAL A C 1
ATOM 718 O O . VAL A 1 85 ? -20.253 7.163 16.736 1.00 60.94 85 VAL A O 1
ATOM 721 N N . ARG A 1 86 ? -22.084 7.854 17.840 1.00 63.69 86 ARG A N 1
ATOM 722 C CA . ARG A 1 86 ? -23.033 7.601 16.751 1.00 63.69 86 ARG A CA 1
ATOM 723 C C . ARG A 1 86 ? -22.787 8.447 15.496 1.00 63.69 86 ARG A C 1
ATOM 725 O O . ARG A 1 86 ? -23.179 8.031 14.426 1.00 63.69 86 ARG A O 1
ATOM 732 N N . LEU A 1 87 ? -22.144 9.612 15.574 1.00 59.94 87 LEU A N 1
ATOM 733 C CA . LEU A 1 87 ? -21.782 10.382 14.371 1.00 59.94 87 LEU A CA 1
ATOM 734 C C . LEU A 1 87 ? -20.513 9.850 13.689 1.00 59.94 87 LEU A C 1
ATOM 736 O O . LEU A 1 87 ? -20.480 9.756 12.469 1.00 59.94 87 LEU A O 1
ATOM 740 N N . ASN A 1 88 ? -19.491 9.468 14.461 1.00 62.81 88 ASN A N 1
ATOM 741 C CA . ASN A 1 88 ? -18.227 8.971 13.897 1.00 62.81 88 ASN A CA 1
ATOM 742 C C . ASN A 1 88 ? -18.299 7.505 13.460 1.00 62.81 88 ASN A 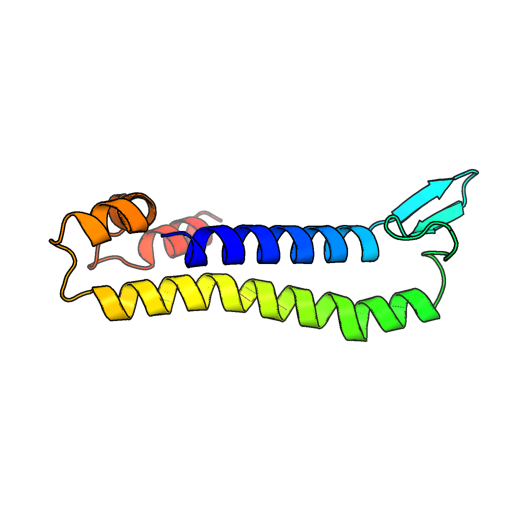C 1
ATOM 744 O O . ASN A 1 88 ? -17.658 7.115 12.493 1.00 62.81 88 ASN A O 1
ATOM 748 N N . TRP A 1 89 ? -19.060 6.697 14.190 1.00 61.22 89 TRP A N 1
ATOM 749 C CA . TRP A 1 89 ? -19.193 5.267 13.950 1.00 61.22 89 TRP A CA 1
ATOM 750 C C . TRP A 1 89 ? -20.577 4.893 13.430 1.00 61.22 89 TRP A C 1
ATOM 752 O O . TRP A 1 89 ? -20.805 3.730 13.141 1.00 61.22 89 TRP A O 1
ATOM 762 N N . GLY A 1 90 ? -21.507 5.846 13.320 1.00 56.31 90 GLY A N 1
ATOM 763 C CA . GLY A 1 90 ? -22.893 5.592 12.925 1.00 56.31 90 GLY A CA 1
ATOM 764 C C . GLY A 1 90 ? -23.034 4.882 11.601 1.00 56.31 90 GLY A C 1
ATOM 765 O O . GLY A 1 90 ? -23.922 4.063 11.490 1.00 56.31 90 GLY A O 1
ATOM 766 N N . TYR A 1 91 ? -22.150 5.139 10.636 1.00 58.50 91 TYR A N 1
ATOM 767 C CA . TYR A 1 91 ? -22.151 4.413 9.367 1.00 58.50 91 TYR A CA 1
ATOM 768 C C . TYR A 1 91 ? -21.868 2.916 9.565 1.00 58.50 91 TYR A C 1
ATOM 770 O O . TYR A 1 91 ? -22.617 2.087 9.069 1.00 58.50 91 TYR A O 1
ATOM 778 N N . LEU A 1 92 ? -20.857 2.572 10.375 1.00 58.00 92 LEU A N 1
ATOM 779 C CA . LEU A 1 92 ? -20.617 1.185 10.786 1.00 58.00 92 LEU A CA 1
ATOM 780 C C . LEU A 1 92 ? -21.752 0.651 11.670 1.00 58.00 92 LEU A C 1
ATOM 782 O O . LEU A 1 92 ? -22.141 -0.495 11.503 1.00 58.00 92 LEU A O 1
ATOM 786 N N . TYR A 1 93 ? -22.286 1.461 12.594 1.00 56.81 93 TYR A N 1
ATOM 787 C CA . TYR A 1 93 ? -23.290 1.041 13.576 1.00 56.81 93 TYR A CA 1
ATOM 788 C C . TYR A 1 93 ? -24.719 0.918 13.031 1.00 56.81 93 TYR A C 1
ATOM 790 O O . TYR A 1 93 ? -25.484 0.137 13.585 1.00 56.81 93 TYR A O 1
ATOM 798 N N . ASN A 1 94 ? -25.096 1.645 11.974 1.00 53.84 94 ASN A N 1
ATOM 799 C CA . ASN A 1 94 ? -26.445 1.580 11.391 1.00 53.84 94 ASN A CA 1
ATOM 800 C C . ASN A 1 94 ? -26.743 0.181 10.835 1.00 53.84 94 ASN A C 1
ATOM 802 O O . ASN A 1 94 ? -27.884 -0.270 10.856 1.00 53.84 94 ASN A O 1
ATOM 806 N N . GLU A 1 95 ? -25.697 -0.511 10.384 1.00 52.28 95 GLU A N 1
ATOM 807 C CA . GLU A 1 95 ? -25.744 -1.906 9.942 1.00 52.28 95 GLU A CA 1
ATOM 808 C C . GLU A 1 95 ? -25.339 -2.888 11.061 1.00 52.28 95 GLU A C 1
ATOM 810 O O . GLU A 1 95 ? -25.540 -4.097 10.953 1.00 52.28 95 GLU A O 1
ATOM 815 N N . TYR A 1 96 ? -24.815 -2.384 12.183 1.00 51.72 96 TYR A N 1
ATOM 816 C CA . TYR A 1 96 ? -24.305 -3.186 13.291 1.00 51.72 96 TYR A CA 1
ATOM 817 C C . TYR A 1 96 ? -25.402 -3.559 14.288 1.00 51.72 96 TYR A C 1
ATOM 819 O O . TYR A 1 96 ? -25.743 -2.808 15.205 1.00 51.72 96 TYR A O 1
ATOM 827 N N . LYS A 1 97 ? -25.911 -4.785 14.189 1.00 53.94 97 LYS A N 1
ATOM 828 C CA . LYS A 1 97 ? -26.696 -5.389 15.271 1.00 53.94 97 LYS A CA 1
ATOM 829 C C . LYS A 1 97 ? -25.754 -6.146 16.210 1.00 53.94 97 LYS A C 1
ATOM 831 O O . LYS A 1 97 ? -25.175 -7.153 15.817 1.00 53.94 97 LYS A O 1
ATOM 836 N N . VAL A 1 98 ? -25.654 -5.706 17.471 1.00 52.28 98 VAL A N 1
ATOM 837 C CA . VAL A 1 98 ? -24.807 -6.308 18.538 1.00 52.28 98 VAL A CA 1
ATOM 838 C C . VAL A 1 98 ? -25.012 -7.827 18.683 1.00 52.28 98 VAL A C 1
ATOM 840 O O . VAL A 1 98 ? -24.101 -8.550 19.068 1.00 52.28 98 VAL A O 1
ATOM 843 N N . GLN A 1 99 ? -26.201 -8.312 18.332 1.00 53.25 99 GLN A N 1
ATOM 844 C CA . GLN A 1 99 ? -26.630 -9.706 18.459 1.00 53.25 99 GLN A CA 1
ATOM 845 C C . GLN A 1 99 ? -26.214 -10.588 17.264 1.00 53.25 99 GLN A C 1
ATOM 847 O O . GLN A 1 99 ? -26.303 -11.806 17.341 1.00 53.25 99 GLN A O 1
ATOM 852 N N . VAL A 1 100 ? -25.783 -9.989 16.147 1.00 52.28 100 VAL A N 1
ATOM 853 C CA . VAL A 1 100 ? -25.505 -10.684 14.874 1.00 52.28 100 VAL A CA 1
ATOM 854 C C . VAL A 1 100 ? -24.303 -10.050 14.161 1.00 52.28 100 VAL A C 1
ATOM 856 O O . VAL A 1 100 ? -24.305 -9.805 1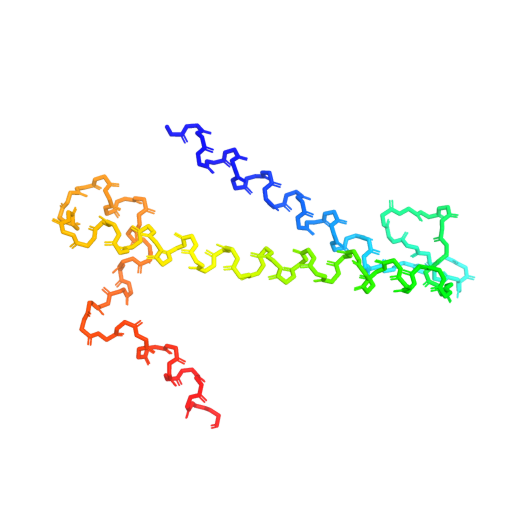2.959 1.00 52.28 100 VAL A O 1
ATOM 859 N N . TYR A 1 101 ? -23.246 -9.795 14.936 1.00 49.47 101 TYR A N 1
ATOM 860 C CA . TYR A 1 101 ? -22.030 -9.088 14.524 1.00 49.47 101 TYR A CA 1
ATOM 861 C C . TYR A 1 101 ? -21.417 -9.580 13.196 1.00 49.47 101 TYR A C 1
ATOM 863 O O . TYR A 1 101 ? -21.064 -8.774 12.341 1.00 49.47 101 TYR A O 1
ATOM 871 N N . PHE A 1 102 ? -21.325 -10.894 12.991 1.00 54.19 102 PHE A N 1
ATOM 872 C CA . PHE A 1 102 ? -20.718 -11.480 11.789 1.00 54.19 102 PHE A CA 1
ATOM 873 C C . PHE A 1 102 ? -21.737 -12.049 10.801 1.00 54.19 102 PHE A C 1
ATOM 875 O O . PHE A 1 102 ? -21.348 -12.639 9.800 1.00 54.19 102 PHE A O 1
ATOM 882 N N . TRP A 1 103 ? -23.039 -11.901 11.058 1.00 53.91 103 TRP A N 1
ATOM 883 C CA . TRP A 1 103 ? -24.051 -12.623 10.286 1.00 53.91 103 TRP A CA 1
ATOM 884 C C . TRP A 1 103 ? -24.195 -12.109 8.857 1.00 53.91 103 TRP A C 1
ATOM 886 O O . TRP A 1 103 ? -24.473 -12.899 7.967 1.00 53.91 103 TRP A O 1
ATOM 896 N N . GLU A 1 104 ? -23.933 -10.825 8.602 1.00 57.94 104 GLU A N 1
ATOM 897 C CA . GLU A 1 104 ? -23.850 -10.313 7.224 1.00 57.94 104 GLU A CA 1
ATOM 898 C C . GLU A 1 104 ? -22.594 -10.820 6.495 1.00 57.94 104 GLU A C 1
ATOM 900 O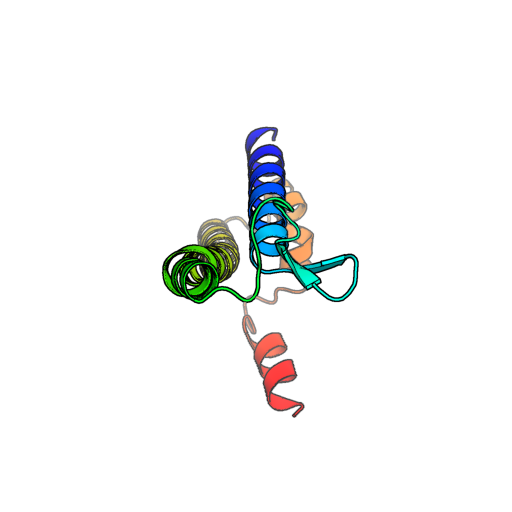 O . GLU A 1 104 ? -22.673 -11.204 5.333 1.00 57.94 104 GLU A O 1
ATOM 905 N N . LEU A 1 105 ? -21.452 -10.925 7.185 1.00 60.41 105 LEU A N 1
ATOM 906 C CA . LEU A 1 105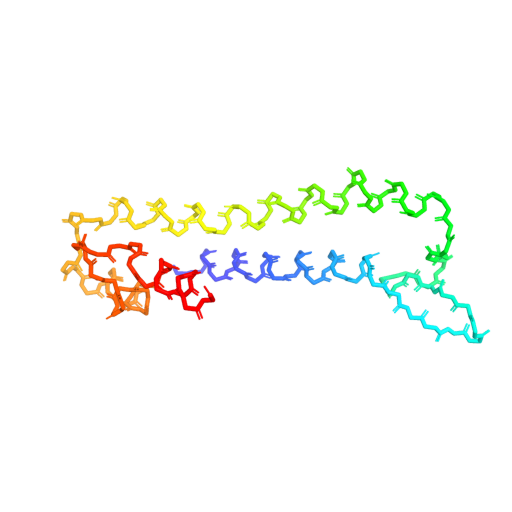 ? -20.221 -11.506 6.630 1.00 60.41 105 LEU A CA 1
ATOM 907 C C . LEU A 1 105 ? -20.399 -12.995 6.298 1.00 60.41 105 LEU A C 1
ATOM 909 O O . LEU A 1 105 ? -20.014 -13.436 5.221 1.00 60.41 105 LEU A O 1
ATOM 913 N N . ILE A 1 106 ? -21.045 -13.754 7.188 1.00 60.81 106 ILE A N 1
ATOM 914 C CA . ILE A 1 106 ? -21.381 -15.164 6.960 1.00 60.81 106 ILE A CA 1
ATOM 915 C C . ILE A 1 106 ? -22.394 -15.298 5.823 1.00 60.81 106 ILE A C 1
ATOM 917 O O . ILE A 1 106 ? -22.214 -16.163 4.979 1.00 60.81 106 ILE A O 1
ATOM 921 N N . LYS A 1 107 ? -23.404 -14.423 5.720 1.00 63.94 107 LYS A N 1
ATOM 922 C CA . LYS A 1 107 ? -24.344 -14.435 4.587 1.00 63.94 107 LYS A CA 1
ATOM 923 C C . LYS A 1 107 ? -23.668 -14.190 3.240 1.00 63.94 107 LYS A C 1
ATOM 925 O O . LYS A 1 107 ? -24.095 -14.780 2.257 1.00 63.94 107 LYS A O 1
ATOM 930 N N . ILE A 1 108 ? -22.650 -13.332 3.185 1.00 63.47 108 ILE A N 1
ATOM 931 C CA . ILE A 1 108 ? 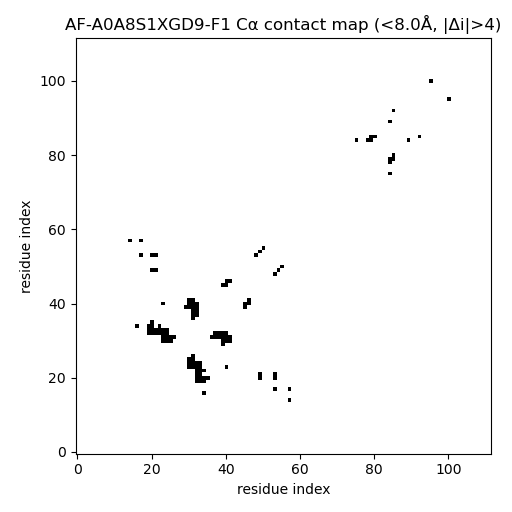-21.874 -13.097 1.958 1.00 63.47 108 ILE A CA 1
ATOM 932 C C . ILE A 1 108 ? -21.051 -14.342 1.607 1.00 63.47 108 ILE A C 1
ATOM 934 O O . ILE A 1 108 ? -21.036 -14.742 0.451 1.00 63.47 108 ILE A O 1
ATOM 938 N N . ILE A 1 109 ? -20.431 -14.986 2.599 1.00 64.06 109 ILE A N 1
ATOM 939 C CA . ILE A 1 109 ? -19.637 -16.211 2.402 1.00 64.06 109 ILE A CA 1
ATOM 940 C C . ILE A 1 109 ? -20.522 -17.419 2.048 1.00 64.06 109 ILE A C 1
ATOM 942 O O . ILE A 1 109 ? -20.108 -18.288 1.296 1.00 64.06 109 ILE A O 1
ATOM 946 N N . GLN A 1 110 ? -21.736 -17.486 2.593 1.00 60.94 110 GLN A N 1
ATOM 947 C CA . GLN A 1 110 ? -22.650 -18.624 2.461 1.00 60.94 110 GLN A CA 1
ATOM 948 C C . GLN A 1 110 ? -23.587 -18.513 1.248 1.00 60.94 110 GLN A C 1
ATOM 950 O O . GLN A 1 110 ? -24.365 -19.429 0.992 1.00 60.94 110 GLN A O 1
ATOM 955 N N . LYS A 1 111 ? -23.555 -17.392 0.514 1.00 48.12 111 LYS A N 1
ATOM 956 C CA . LYS A 1 111 ? -24.305 -17.227 -0.741 1.00 48.12 111 LYS A CA 1
ATOM 957 C C . LYS A 1 111 ? -23.475 -17.581 -1.985 1.00 48.12 111 LYS A C 1
ATOM 959 O O . LYS A 1 111 ? -23.910 -17.274 -3.093 1.00 48.12 111 LYS A O 1
ATOM 964 N N . GLU A 1 112 ? -22.336 -18.245 -1.797 1.00 47.78 112 GLU A N 1
ATOM 965 C CA . GLU A 1 112 ? -21.673 -19.051 -2.831 1.00 47.78 112 GLU A CA 1
ATOM 966 C C . GLU A 1 112 ? -21.954 -20.541 -2.618 1.00 47.78 112 GLU A C 1
ATOM 968 O O . GLU A 1 112 ? -21.832 -21.010 -1.461 1.00 47.78 112 GLU A O 1
#

Foldseek 3Di:
DVPVVVVVVVLVVVVVLLVQLLDWDADPNFTARRNDRVHGCPDPVSVVCCVVPSVVVVVVSVVVVVVVVVVLCVVCVVPCPDPVCCVVCVVVCVPDDVVCRCVVVVVVVVVD

Secondary structure (DSSP, 8-state):
-HHHHHHHHHHHHHHHHHHHHH-EEEETTEEEESS-TTSBTTSHHHHHHIIIIIHHHHHHHHHHHHHHHHHHHHHHTT-TTSHHHHHHSHHHHHS--TT-TTHHHHHHHHT-

Solvent-accessible surface area (backbone atoms only — not comparable to full-atom values): 6524 Å² total; per-residue (Å²): 121,74,64,63,58,52,51,50,54,50,52,53,52,53,51,51,54,50,50,28,58,77,34,66,42,76,58,95,90,41,51,21,20,55,68,41,75,92,41,59,49,86,39,68,68,46,50,52,46,41,61,71,48,50,48,56,51,51,53,50,50,65,51,48,53,58,48,52,54,50,51,57,48,67,73,40,65,89,51,58,85,42,69,70,52,41,66,78,42,27,79,65,46,77,76,52,46,90,91,48,76,57,51,66,61,47,50,62,64,64,72,106

Organism: Paramecium octaurelia (NCBI:txid43137)

Mean predicted aligned error: 10.53 Å

Nearest PDB structures (foldseek):
  7bw6-assembly1_g  TM=2.565E-01  e=4.361E+00  Human alphaherpesvirus 3
  6kin-assembly1_E  TM=2.304E-01  e=6.015E+00  Roseiflexus castenholzii DSM 13941

pLDDT: mean 78.21, std 16.58, range [47.78, 96.62]

Radius of gyration: 19.91 Å; Cα contacts (8 Å, |Δi|>4): 61; chains: 1; bounding box: 42×36×53 Å